Protein AF-A0AAV3ZID0-F1 (afdb_monomer_lite)

Foldseek 3Di:
DLVVVCVVDVDDSVVVLVVLVVVLVVLVVQLVVCVVVVNPVSNVVSVVVSVVSPDDPSPDDDPVP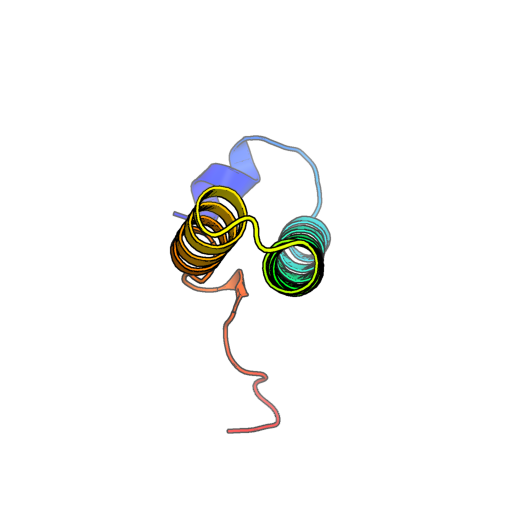D

Structure (mmCIF, N/CA/C/O backbone):
data_AF-A0AAV3ZID0-F1
#
_entry.id   AF-A0AAV3ZID0-F1
#
loop_
_atom_site.group_PDB
_atom_site.id
_atom_site.type_symbol
_atom_site.label_atom_id
_atom_site.label_alt_id
_atom_site.label_comp_id
_atom_site.label_asym_id
_atom_site.label_entity_id
_atom_site.label_seq_id
_atom_site.pdbx_PDB_ins_code
_atom_site.Cartn_x
_atom_site.Cartn_y
_atom_site.Cartn_z
_atom_site.occupancy
_atom_site.B_iso_or_equiv
_atom_site.auth_seq_id
_atom_site.auth_comp_id
_atom_site.auth_asym_id
_atom_site.auth_atom_id
_atom_site.pdbx_PDB_model_num
ATOM 1 N N . PRO A 1 1 ? -2.536 -5.979 -17.646 1.00 78.56 1 PRO A N 1
ATOM 2 C CA . PRO A 1 1 ? -1.162 -6.415 -17.318 1.00 78.56 1 PRO A CA 1
ATOM 3 C C . PRO A 1 1 ? -0.254 -5.207 -17.050 1.00 78.56 1 PRO A C 1
ATOM 5 O O . PRO A 1 1 ? -0.647 -4.100 -17.405 1.00 78.56 1 PRO A O 1
ATOM 8 N N . PHE A 1 2 ? 0.931 -5.369 -16.439 1.00 80.69 2 PHE A N 1
ATOM 9 C CA . PHE A 1 2 ? 1.812 -4.214 -16.167 1.00 80.69 2 PHE A CA 1
ATOM 10 C C . PHE A 1 2 ? 2.233 -3.483 -17.457 1.00 80.69 2 PHE A C 1
ATOM 12 O O . PHE A 1 2 ? 2.330 -2.261 -17.456 1.00 80.69 2 PHE A O 1
ATOM 19 N N . SER A 1 3 ? 2.365 -4.205 -18.576 1.00 83.44 3 SER A N 1
ATOM 20 C CA . SER A 1 3 ? 2.627 -3.643 -19.912 1.00 83.44 3 SER A CA 1
ATOM 21 C C . SER A 1 3 ? 1.646 -2.546 -20.324 1.00 83.44 3 SER A C 1
ATOM 23 O O . SER A 1 3 ? 2.051 -1.560 -20.928 1.00 83.44 3 SER A O 1
ATOM 25 N N . ASP A 1 4 ? 0.370 -2.695 -19.971 1.00 86.25 4 ASP A N 1
ATOM 26 C CA . ASP A 1 4 ? -0.675 -1.751 -20.368 1.00 86.25 4 ASP A CA 1
ATOM 27 C C . ASP A 1 4 ? -0.551 -0.447 -19.571 1.00 86.25 4 ASP A C 1
ATOM 29 O O . ASP A 1 4 ? -0.851 0.622 -20.084 1.00 86.25 4 ASP A O 1
ATOM 33 N N . ILE A 1 5 ? -0.052 -0.524 -18.330 1.00 83.88 5 ILE A N 1
ATOM 34 C CA . ILE A 1 5 ? 0.183 0.639 -17.464 1.00 83.88 5 ILE A CA 1
ATOM 35 C C . ILE A 1 5 ? 1.355 1.470 -17.995 1.00 83.88 5 ILE A C 1
ATOM 37 O O . ILE A 1 5 ? 1.281 2.696 -17.993 1.00 83.88 5 ILE A O 1
ATOM 41 N N . ILE A 1 6 ? 2.408 0.810 -18.489 1.00 84.94 6 ILE A N 1
ATOM 42 C CA . ILE A 1 6 ? 3.565 1.481 -19.101 1.00 84.94 6 ILE A CA 1
ATOM 43 C C . ILE A 1 6 ? 3.126 2.291 -20.328 1.00 84.94 6 ILE A C 1
ATOM 45 O O . ILE A 1 6 ? 3.627 3.381 -20.554 1.00 84.94 6 ILE A O 1
ATOM 49 N N . GLN A 1 7 ? 2.146 1.811 -21.098 1.00 87.75 7 GLN A N 1
ATOM 50 C CA . GLN A 1 7 ? 1.661 2.527 -22.284 1.00 87.75 7 GLN A CA 1
ATOM 51 C C . GLN A 1 7 ? 0.816 3.770 -21.967 1.00 87.75 7 GLN A C 1
ATOM 53 O O . GLN A 1 7 ? 0.577 4.581 -22.85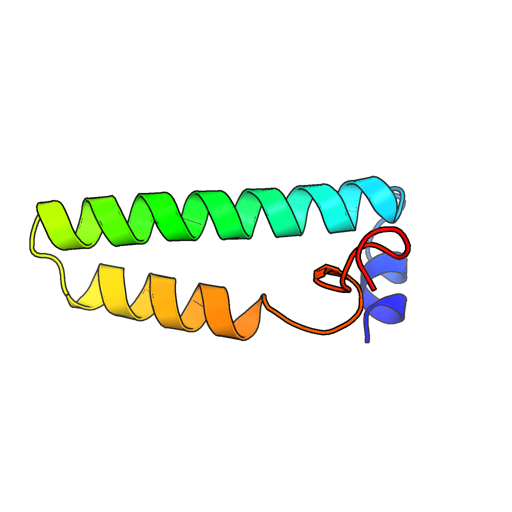8 1.00 87.75 7 GLN A O 1
ATOM 58 N N . LEU A 1 8 ? 0.355 3.940 -20.723 1.00 87.81 8 LEU A N 1
ATOM 59 C CA . LEU A 1 8 ? -0.452 5.099 -20.323 1.00 87.81 8 LEU A CA 1
ATOM 60 C C . LEU A 1 8 ? 0.398 6.336 -20.006 1.00 87.81 8 LEU A C 1
ATOM 62 O O . LEU A 1 8 ? -0.148 7.436 -19.919 1.00 87.81 8 LEU A O 1
ATOM 66 N N . THR A 1 9 ? 1.700 6.167 -19.756 1.00 86.19 9 THR A N 1
ATOM 67 C CA . THR A 1 9 ? 2.565 7.242 -19.255 1.00 86.19 9 THR A CA 1
ATOM 68 C C . THR A 1 9 ? 3.999 7.068 -19.751 1.00 86.19 9 THR A C 1
ATOM 70 O O . THR A 1 9 ? 4.531 5.968 -19.676 1.00 86.19 9 THR A O 1
ATOM 73 N N . ASP A 1 10 ? 4.687 8.162 -20.076 1.00 87.88 10 ASP A N 1
ATOM 74 C CA . ASP A 1 10 ? 6.117 8.141 -20.439 1.00 87.88 10 ASP A CA 1
ATOM 75 C C . ASP A 1 10 ? 7.065 8.046 -19.217 1.00 87.88 10 ASP A C 1
ATOM 77 O O . ASP A 1 10 ? 8.266 8.314 -19.299 1.00 87.88 10 ASP A O 1
ATOM 81 N N . VAL A 1 11 ? 6.530 7.723 -18.035 1.00 90.00 11 VAL A N 1
ATOM 82 C CA . VAL A 1 11 ? 7.298 7.590 -16.794 1.00 90.00 11 VAL A CA 1
ATOM 83 C C . VAL A 1 11 ? 8.010 6.237 -16.762 1.00 90.00 11 VAL A C 1
ATOM 85 O O . VAL A 1 11 ? 7.439 5.205 -17.099 1.00 90.00 11 VAL A O 1
ATOM 88 N N . HIS A 1 12 ? 9.253 6.232 -16.276 1.00 88.12 12 HIS A N 1
ATOM 89 C CA . HIS A 1 12 ? 10.056 5.016 -16.149 1.00 88.12 12 HIS A CA 1
ATOM 90 C C . HIS A 1 12 ? 9.387 3.979 -15.231 1.00 88.12 12 HIS A C 1
ATOM 92 O O . HIS A 1 12 ? 8.897 4.307 -14.145 1.00 88.12 12 HIS A O 1
ATOM 98 N N . GLU A 1 13 ? 9.474 2.703 -15.601 1.00 87.25 13 GLU A N 1
ATOM 99 C CA . GLU A 1 13 ? 8.819 1.577 -14.928 1.00 87.25 13 GLU A CA 1
ATOM 100 C C . GLU A 1 13 ? 9.225 1.471 -13.456 1.00 87.25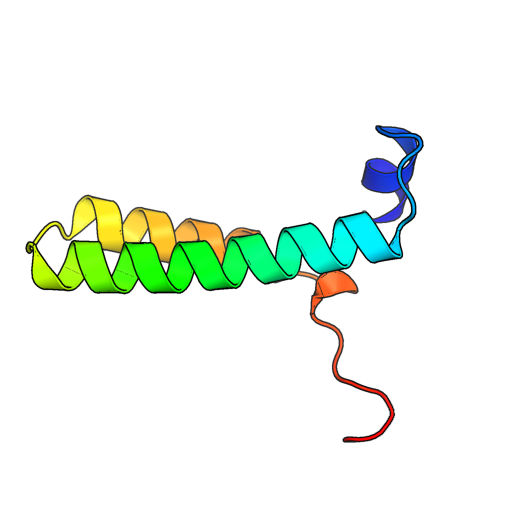 13 GLU A C 1
ATOM 102 O O . GLU A 1 13 ? 8.393 1.225 -12.583 1.00 87.25 13 GLU A O 1
ATOM 107 N N . GLY A 1 14 ? 10.501 1.730 -13.154 1.00 86.94 14 GLY A N 1
ATOM 108 C CA . GLY A 1 14 ? 11.011 1.722 -11.783 1.00 86.94 14 GLY A CA 1
ATOM 109 C C . GLY A 1 14 ? 10.382 2.800 -10.892 1.00 86.94 14 GLY A C 1
ATOM 110 O O . GLY A 1 14 ? 10.204 2.580 -9.693 1.00 86.94 14 GLY A O 1
ATOM 111 N N . ILE A 1 15 ? 10.008 3.952 -11.458 1.00 89.81 15 ILE A N 1
ATOM 112 C CA . ILE A 1 15 ? 9.292 5.011 -10.731 1.00 89.81 15 ILE A CA 1
ATOM 113 C C . ILE A 1 15 ? 7.843 4.588 -10.498 1.00 89.81 15 ILE A C 1
ATOM 115 O O . ILE A 1 15 ? 7.330 4.790 -9.397 1.00 89.81 15 ILE A O 1
ATOM 119 N N . ILE A 1 16 ? 7.203 3.966 -11.490 1.00 88.69 16 ILE A N 1
ATOM 120 C CA . ILE A 1 16 ? 5.840 3.436 -11.368 1.00 88.69 16 ILE A CA 1
ATOM 121 C C . ILE A 1 16 ? 5.789 2.398 -10.239 1.00 88.69 16 ILE A C 1
ATOM 123 O O . ILE A 1 16 ? 5.016 2.556 -9.294 1.00 88.69 16 ILE A O 1
ATOM 127 N N . VAL A 1 17 ? 6.680 1.401 -10.263 1.00 87.81 17 VAL A N 1
ATOM 128 C CA . VAL A 1 17 ? 6.767 0.357 -9.225 1.00 87.81 17 VAL A CA 1
ATOM 129 C C . VAL A 1 17 ? 7.013 0.966 -7.844 1.00 87.81 17 VAL A C 1
ATOM 131 O O . VAL A 1 17 ? 6.283 0.666 -6.900 1.00 87.81 17 VAL A O 1
ATOM 134 N N . ARG A 1 18 ? 7.979 1.885 -7.723 1.00 88.50 18 ARG A N 1
ATOM 135 C CA . ARG A 1 18 ? 8.289 2.553 -6.449 1.00 88.50 18 ARG A CA 1
ATOM 136 C C . ARG A 1 18 ? 7.108 3.366 -5.923 1.00 88.50 18 ARG A C 1
ATOM 138 O O . ARG A 1 18 ? 6.863 3.388 -4.722 1.00 88.50 18 ARG A O 1
ATOM 145 N N . THR A 1 19 ? 6.380 4.047 -6.802 1.00 90.12 19 THR A N 1
ATOM 146 C CA . THR A 1 19 ? 5.220 4.857 -6.412 1.00 90.12 19 THR A CA 1
ATOM 147 C C . THR A 1 19 ? 4.083 3.972 -5.916 1.00 90.12 19 THR A C 1
ATOM 149 O O . THR A 1 19 ? 3.478 4.290 -4.896 1.00 90.12 19 THR A O 1
ATOM 152 N N . ILE A 1 20 ? 3.838 2.833 -6.568 1.00 89.62 20 ILE A N 1
ATOM 153 C CA . ILE A 1 20 ? 2.823 1.870 -6.127 1.00 89.62 20 ILE A CA 1
ATOM 154 C C . ILE A 1 20 ? 3.199 1.248 -4.771 1.00 89.62 20 ILE A C 1
ATOM 156 O O . ILE A 1 20 ? 2.345 1.141 -3.892 1.00 89.62 20 ILE A O 1
ATOM 160 N N . GLN A 1 21 ? 4.469 0.893 -4.554 1.00 88.75 21 GLN A N 1
ATOM 161 C CA . GLN A 1 21 ? 4.937 0.382 -3.258 1.00 88.75 21 GLN A CA 1
ATOM 162 C C . GLN A 1 21 ? 4.754 1.416 -2.136 1.00 88.75 21 GLN A C 1
ATOM 164 O O . GLN A 1 21 ? 4.186 1.102 -1.092 1.00 88.75 21 GLN A O 1
ATOM 169 N N . AR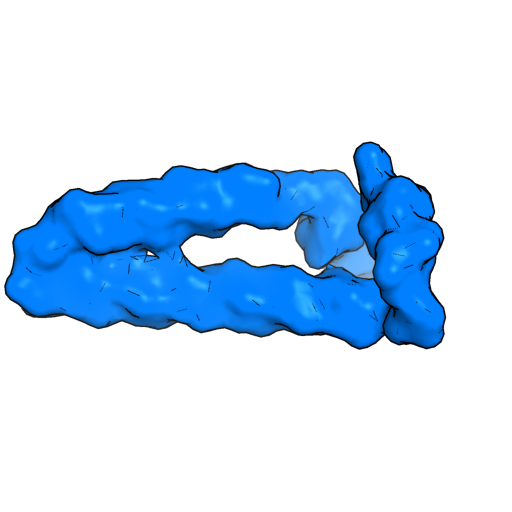G A 1 22 ? 5.133 2.677 -2.382 1.00 91.31 22 ARG A N 1
ATOM 170 C CA . ARG A 1 22 ? 4.918 3.786 -1.432 1.00 91.31 22 ARG A CA 1
ATOM 171 C C . ARG A 1 22 ? 3.437 4.056 -1.170 1.00 91.31 22 ARG A C 1
ATOM 173 O O . ARG A 1 22 ? 3.056 4.385 -0.048 1.00 91.31 22 ARG A O 1
ATOM 180 N N . LEU A 1 23 ? 2.591 3.917 -2.190 1.00 91.50 23 LEU A N 1
ATOM 181 C CA . LEU A 1 23 ? 1.143 4.025 -2.031 1.00 91.50 23 LEU A CA 1
ATOM 182 C C . LEU A 1 23 ? 0.618 2.922 -1.104 1.00 91.50 23 LEU A C 1
ATOM 184 O O . LEU A 1 23 ? -0.165 3.212 -0.207 1.00 91.50 23 LEU A O 1
ATOM 188 N N . HIS A 1 24 ? 1.084 1.684 -1.267 1.00 90.38 24 HIS A N 1
ATOM 189 C CA . HIS A 1 24 ? 0.714 0.578 -0.385 1.00 90.38 24 HIS A CA 1
ATOM 190 C C . HIS A 1 24 ? 1.148 0.817 1.073 1.00 90.38 24 HIS A C 1
ATOM 192 O O . HIS A 1 24 ? 0.366 0.569 1.990 1.00 90.38 24 HIS A O 1
ATOM 198 N N . GLU A 1 25 ? 2.355 1.339 1.305 1.00 90.81 25 GLU A N 1
ATOM 199 C CA . GLU A 1 25 ? 2.803 1.755 2.647 1.00 90.81 25 GLU A CA 1
ATOM 200 C C . GLU A 1 25 ? 1.883 2.834 3.235 1.00 90.81 25 GLU A C 1
ATOM 202 O O . GLU A 1 25 ? 1.390 2.692 4.353 1.00 90.81 25 GLU A O 1
ATOM 207 N N . THR A 1 26 ? 1.547 3.852 2.439 1.00 93.19 26 THR A N 1
ATOM 208 C CA . THR A 1 26 ? 0.642 4.934 2.860 1.00 93.19 26 THR A CA 1
ATOM 209 C C . THR A 1 26 ? -0.746 4.399 3.230 1.00 93.19 26 THR A C 1
ATOM 211 O O . THR A 1 26 ? -1.329 4.818 4.228 1.00 93.19 26 THR A O 1
ATOM 214 N N . LEU A 1 27 ? -1.285 3.439 2.471 1.00 92.38 27 LEU A N 1
ATOM 215 C CA . LEU A 1 27 ? -2.565 2.794 2.790 1.00 92.38 27 LEU A CA 1
ATOM 216 C C . LEU A 1 27 ? -2.511 2.025 4.118 1.00 92.38 27 LEU A C 1
ATOM 218 O O . LEU A 1 27 ? -3.481 2.056 4.879 1.00 92.38 27 LEU A O 1
ATOM 222 N N . SER A 1 28 ? -1.380 1.384 4.431 1.00 91.88 28 SER A N 1
ATOM 223 C CA . SER A 1 28 ? -1.173 0.718 5.723 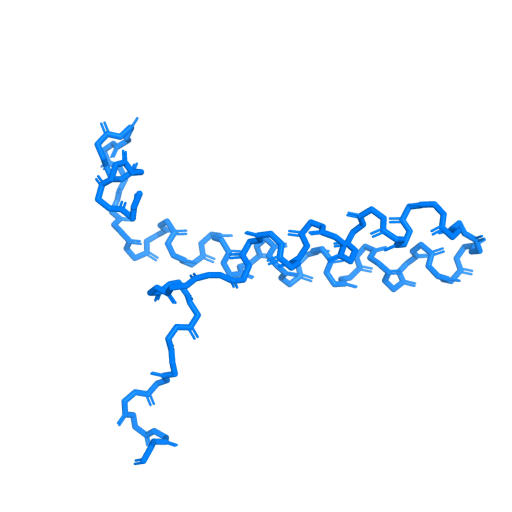1.00 91.88 28 SER A CA 1
ATOM 224 C C . SER A 1 28 ? -1.218 1.715 6.884 1.00 91.88 28 SER A C 1
ATOM 226 O O . SER A 1 28 ? -1.865 1.447 7.903 1.00 91.88 28 SER A O 1
ATOM 228 N N . ASP A 1 29 ? -0.594 2.882 6.724 1.00 93.94 29 ASP A N 1
ATOM 229 C CA . ASP A 1 29 ? -0.607 3.939 7.738 1.00 93.94 29 ASP A CA 1
ATOM 230 C C . ASP A 1 29 ? -2.015 4.506 7.942 1.00 93.94 29 ASP A C 1
ATOM 232 O O . ASP A 1 29 ? -2.481 4.631 9.079 1.00 93.94 29 ASP A O 1
ATOM 236 N N . VAL A 1 30 ? -2.745 4.764 6.851 1.00 93.12 30 VAL A N 1
ATOM 237 C CA . VAL A 1 30 ? -4.133 5.252 6.911 1.00 93.12 30 VAL A CA 1
ATOM 238 C C . VAL A 1 30 ? -5.057 4.214 7.545 1.00 93.12 30 VAL A C 1
ATOM 240 O O . VAL A 1 30 ? -5.898 4.574 8.366 1.00 93.12 30 VAL A O 1
ATOM 243 N N . ARG A 1 31 ? -4.889 2.920 7.245 1.00 93.69 31 ARG A N 1
ATOM 244 C CA . ARG A 1 31 ? -5.637 1.840 7.908 1.00 93.69 31 ARG A CA 1
ATOM 245 C C . ARG A 1 31 ? -5.403 1.855 9.420 1.00 93.69 31 ARG A C 1
ATOM 247 O O . ARG A 1 31 ? -6.356 1.726 10.188 1.00 93.69 31 ARG A O 1
ATOM 254 N N . ASN A 1 32 ? -4.154 2.007 9.859 1.00 93.00 32 ASN A N 1
ATOM 255 C CA . ASN A 1 32 ? -3.816 2.052 11.282 1.00 93.00 32 ASN A CA 1
ATOM 256 C C . ASN A 1 32 ? -4.416 3.293 11.962 1.00 93.00 32 ASN A C 1
ATOM 258 O O . ASN A 1 32 ? -5.000 3.176 13.040 1.00 93.00 32 ASN A O 1
ATOM 262 N N . ALA A 1 33 ? -4.356 4.454 11.305 1.00 93.88 33 ALA A N 1
ATOM 263 C CA . ALA A 1 33 ? -4.997 5.676 11.780 1.00 93.88 33 ALA A CA 1
ATOM 264 C C . ALA A 1 33 ? -6.529 5.530 11.864 1.00 93.88 33 ALA A C 1
ATOM 266 O O . ALA A 1 33 ? -7.131 5.898 12.870 1.00 93.88 33 ALA A O 1
ATOM 267 N N . ALA A 1 34 ? -7.164 4.922 10.859 1.00 93.19 34 ALA A N 1
ATOM 268 C CA . ALA A 1 34 ? -8.601 4.654 10.847 1.00 93.19 34 ALA A CA 1
ATOM 269 C C . ALA A 1 34 ? -9.024 3.727 11.998 1.00 93.19 34 ALA A C 1
ATOM 271 O O . ALA A 1 34 ? -10.016 3.993 12.680 1.00 93.19 34 ALA A O 1
ATOM 272 N N . ARG A 1 35 ? -8.233 2.679 12.274 1.00 91.50 35 ARG A N 1
ATOM 273 C CA . ARG A 1 35 ? -8.441 1.788 13.427 1.00 91.50 35 ARG A CA 1
ATOM 274 C C . ARG A 1 35 ? -8.309 2.530 14.759 1.00 91.50 35 ARG A C 1
ATOM 276 O O . ARG A 1 35 ? -9.111 2.275 15.650 1.00 91.50 35 ARG A O 1
ATOM 283 N N . LEU A 1 36 ? -7.350 3.454 14.881 1.00 93.38 36 LEU A N 1
ATOM 284 C CA . LEU A 1 36 ? -7.164 4.281 16.080 1.00 93.38 36 LEU A CA 1
ATOM 285 C C . LEU A 1 36 ? -8.351 5.225 16.325 1.00 93.38 36 LEU A C 1
ATOM 287 O O . LEU A 1 36 ? -8.782 5.388 17.462 1.00 93.38 36 LEU A O 1
ATOM 291 N N . ILE A 1 37 ? -8.893 5.818 15.260 1.00 93.19 37 ILE A N 1
ATOM 292 C CA . ILE A 1 37 ? -10.062 6.710 15.318 1.00 93.19 37 ILE A CA 1
ATOM 293 C C . ILE A 1 37 ? -11.359 5.919 15.583 1.00 93.19 37 ILE A C 1
ATOM 295 O O . ILE A 1 37 ? -12.329 6.468 16.101 1.00 93.19 37 ILE A O 1
ATOM 299 N N . GLY A 1 38 ? -11.379 4.620 15.263 1.00 92.44 38 GLY A N 1
ATOM 300 C CA . GLY A 1 38 ? -12.548 3.749 15.400 1.00 92.44 38 GLY A CA 1
ATOM 301 C C . GLY A 1 38 ? -13.426 3.675 14.145 1.00 92.44 38 GLY A C 1
ATOM 302 O O . GLY A 1 38 ? -14.509 3.088 14.195 1.00 92.44 38 GLY A O 1
ATOM 303 N N . ASP A 1 39 ? -12.969 4.213 13.009 1.00 93.31 39 ASP A N 1
ATOM 304 C CA . ASP A 1 39 ? -13.675 4.111 11.730 1.00 93.31 39 ASP A CA 1
ATOM 305 C C . ASP A 1 39 ? -13.360 2.775 11.038 1.00 93.31 39 ASP A C 1
ATOM 307 O O . ASP A 1 39 ? -12.366 2.604 10.324 1.00 93.31 39 ASP A O 1
ATOM 311 N N . ARG A 1 40 ? -14.254 1.805 11.250 1.00 91.44 40 ARG A N 1
ATOM 312 C CA . ARG A 1 40 ? -14.157 0.461 10.662 1.00 91.44 40 ARG A CA 1
ATOM 313 C C . ARG A 1 40 ? -14.382 0.451 9.153 1.00 91.44 40 ARG A C 1
ATOM 315 O O . ARG A 1 40 ? -13.803 -0.388 8.469 1.00 91.44 40 ARG A O 1
ATOM 322 N N . THR A 1 41 ? -15.198 1.365 8.632 1.00 94.00 41 THR A N 1
ATOM 323 C CA . THR A 1 41 ? -15.512 1.414 7.197 1.00 94.00 41 THR A CA 1
ATOM 324 C C . THR A 1 41 ? -14.297 1.893 6.420 1.00 94.00 41 THR A C 1
ATOM 326 O O . THR A 1 41 ? -13.951 1.315 5.390 1.00 94.00 41 THR A O 1
ATOM 329 N N . LEU A 1 42 ? -13.624 2.926 6.932 1.00 91.31 42 LEU A N 1
ATOM 330 C CA . LEU A 1 42 ? -12.384 3.417 6.351 1.00 91.31 42 LEU A CA 1
ATOM 331 C C . LEU A 1 42 ? -11.281 2.358 6.443 1.00 91.31 42 LEU A C 1
ATOM 333 O O . LEU A 1 42 ? -10.628 2.087 5.440 1.00 91.31 42 LEU A O 1
ATOM 337 N N . ALA A 1 43 ? -11.120 1.706 7.599 1.00 92.12 43 ALA A N 1
ATOM 338 C CA . ALA A 1 43 ? -10.130 0.644 7.765 1.00 92.12 43 ALA A CA 1
ATOM 339 C C . ALA A 1 43 ? -10.336 -0.512 6.770 1.00 92.12 43 ALA A C 1
ATOM 341 O O . ALA A 1 43 ? -9.370 -0.929 6.134 1.00 92.12 43 ALA A O 1
ATOM 342 N N . GLN A 1 44 ? -11.578 -0.978 6.586 1.00 94.00 44 GLN A N 1
ATOM 343 C CA . GLN A 1 44 ? -11.887 -2.041 5.627 1.00 94.00 44 GLN A CA 1
ATOM 344 C C . GLN A 1 44 ? -11.605 -1.604 4.185 1.00 94.00 44 GLN A C 1
ATOM 346 O O . GLN A 1 44 ? -10.929 -2.317 3.454 1.00 94.00 44 GLN A O 1
ATOM 351 N N . LYS A 1 45 ? -12.026 -0.393 3.791 1.00 93.62 45 LYS A N 1
ATOM 352 C CA . LYS A 1 45 ? -11.744 0.143 2.448 1.00 93.62 45 LYS A CA 1
ATOM 353 C C . LYS A 1 45 ? -10.248 0.227 2.147 1.00 93.62 45 LYS A C 1
ATOM 355 O O . LYS A 1 45 ? -9.845 0.007 1.004 1.00 93.62 45 LYS A O 1
ATOM 360 N N . MET A 1 46 ? -9.429 0.580 3.139 1.00 91.88 46 MET A N 1
ATOM 361 C CA . MET A 1 46 ? -7.973 0.604 2.975 1.00 91.88 46 MET A CA 1
ATOM 362 C C . MET A 1 46 ? -7.408 -0.812 2.822 1.00 91.88 46 MET A C 1
ATOM 364 O O . MET A 1 46 ? -6.570 -1.021 1.952 1.00 91.88 46 MET A O 1
ATOM 368 N N . GLU A 1 47 ? -7.898 -1.780 3.602 1.00 90.75 47 GLU A N 1
ATOM 369 C CA . GLU A 1 47 ? -7.514 -3.196 3.494 1.00 90.75 47 GLU A CA 1
ATOM 370 C C . GLU A 1 47 ? -7.822 -3.755 2.092 1.00 90.75 47 GLU A C 1
ATOM 372 O O . GLU A 1 47 ? -6.927 -4.272 1.423 1.00 90.75 47 GLU A O 1
ATOM 377 N N . ASP A 1 48 ? -9.043 -3.535 1.595 1.00 92.38 48 ASP A N 1
ATOM 378 C CA . ASP A 1 48 ? -9.472 -3.977 0.262 1.00 92.38 48 ASP A CA 1
ATOM 379 C C . ASP A 1 48 ? -8.619 -3.319 -0.840 1.00 92.38 48 ASP A C 1
ATOM 381 O O . ASP A 1 48 ? -8.211 -3.957 -1.813 1.00 92.38 48 ASP A O 1
ATOM 385 N N . SER A 1 49 ? -8.299 -2.029 -0.678 1.00 91.06 49 SER A N 1
ATOM 386 C CA . SER A 1 49 ? -7.446 -1.290 -1.618 1.00 91.06 49 SER A CA 1
ATOM 387 C C . SER A 1 49 ? -6.021 -1.840 -1.655 1.00 91.06 49 SER A C 1
ATOM 389 O O . SER A 1 49 ? -5.440 -1.974 -2.732 1.00 91.06 49 SER A O 1
ATOM 391 N N . MET A 1 50 ? -5.462 -2.192 -0.495 1.00 89.06 50 MET A N 1
ATOM 392 C CA . MET A 1 50 ? -4.138 -2.807 -0.407 1.00 89.06 50 MET A CA 1
ATOM 393 C C . MET A 1 50 ? -4.106 -4.164 -1.116 1.00 89.06 50 MET A C 1
ATOM 395 O O . MET A 1 50 ? -3.170 -4.432 -1.868 1.00 89.06 50 MET A O 1
ATOM 399 N N . GLU A 1 51 ? -5.135 -4.993 -0.933 1.00 88.44 51 GLU A N 1
ATOM 400 C CA . GLU A 1 51 ? -5.233 -6.303 -1.583 1.00 8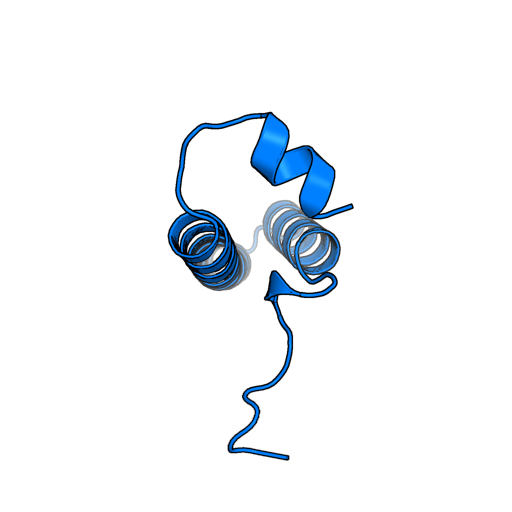8.44 51 GLU A CA 1
ATOM 401 C C . GLU A 1 51 ? -5.375 -6.185 -3.108 1.00 88.44 51 GLU A C 1
ATOM 403 O O . GLU A 1 51 ? -4.739 -6.926 -3.859 1.00 88.44 51 GLU A O 1
ATOM 408 N N . MET A 1 52 ? -6.132 -5.196 -3.594 1.00 87.00 52 MET A N 1
ATOM 409 C CA . MET A 1 52 ? -6.258 -4.933 -5.031 1.00 87.00 52 MET A CA 1
ATOM 410 C C . MET A 1 52 ? -4.941 -4.495 -5.686 1.00 87.00 52 MET A C 1
ATOM 412 O O . MET A 1 52 ? -4.707 -4.812 -6.855 1.00 87.00 52 MET A O 1
ATOM 416 N N . ILE A 1 53 ? -4.097 -3.767 -4.951 1.00 85.38 53 ILE A N 1
ATOM 417 C CA . ILE A 1 53 ? -2.819 -3.234 -5.443 1.00 85.38 53 ILE A CA 1
ATOM 418 C C . ILE A 1 53 ? -1.698 -4.282 -5.374 1.00 85.38 53 ILE A C 1
ATOM 420 O O . ILE A 1 53 ? -0.762 -4.237 -6.175 1.00 85.38 53 ILE A O 1
ATOM 424 N N . LYS A 1 54 ? -1.782 -5.243 -4.447 1.00 79.00 54 LYS A N 1
ATOM 425 C CA . LYS A 1 54 ? -0.753 -6.264 -4.220 1.00 79.00 54 LYS A CA 1
ATOM 426 C C . LYS A 1 54 ? -0.778 -7.359 -5.293 1.00 79.00 54 LYS A C 1
ATOM 428 O O . LYS A 1 54 ? -1.220 -8.478 -5.045 1.00 79.00 54 LYS A O 1
ATOM 433 N N . ARG A 1 55 ? -0.313 -7.038 -6.503 1.00 75.75 55 ARG A N 1
ATOM 434 C CA . ARG A 1 55 ? -0.307 -7.959 -7.651 1.00 75.75 55 ARG A CA 1
ATOM 435 C C . ARG A 1 55 ? 1.016 -7.938 -8.419 1.00 75.75 55 ARG A C 1
ATOM 437 O O . ARG A 1 55 ? 1.657 -6.896 -8.561 1.00 75.75 55 ARG A O 1
ATOM 444 N N . ASP A 1 56 ? 1.371 -9.108 -8.944 1.00 71.31 56 ASP A N 1
ATOM 445 C CA . ASP A 1 56 ? 2.388 -9.326 -9.976 1.00 71.31 56 ASP A CA 1
ATOM 446 C C . ASP A 1 56 ? 3.778 -8.725 -9.671 1.00 71.31 56 ASP A C 1
ATOM 448 O O . ASP A 1 56 ? 4.298 -8.802 -8.557 1.00 71.31 56 ASP A O 1
ATOM 452 N N . ILE A 1 57 ? 4.408 -8.153 -10.698 1.00 73.00 57 ILE A N 1
ATOM 453 C CA . ILE A 1 57 ? 5.806 -7.716 -10.717 1.00 73.00 57 ILE A CA 1
ATOM 454 C C . ILE A 1 57 ? 6.117 -6.582 -9.731 1.00 73.00 57 ILE A C 1
ATOM 456 O O . ILE A 1 57 ? 7.267 -6.403 -9.342 1.00 73.00 57 ILE A O 1
ATOM 460 N N . VAL A 1 58 ? 5.101 -5.840 -9.285 1.00 76.31 58 VAL A N 1
ATOM 461 C CA . VAL A 1 58 ? 5.260 -4.696 -8.374 1.00 76.31 58 VAL A CA 1
ATOM 462 C C . VAL A 1 58 ? 5.641 -5.146 -6.955 1.00 76.31 58 VAL A C 1
ATOM 464 O O . VAL A 1 58 ? 6.290 -4.400 -6.221 1.00 76.31 58 VAL A O 1
ATOM 467 N N . PHE A 1 59 ? 5.290 -6.383 -6.586 1.00 74.31 59 PHE A N 1
ATOM 468 C CA . PHE A 1 59 ? 5.591 -6.994 -5.285 1.00 74.31 59 PHE A CA 1
ATOM 469 C C . PHE A 1 59 ? 6.417 -8.282 -5.406 1.00 74.31 59 PHE A C 1
ATOM 471 O O . PHE A 1 59 ? 6.422 -9.103 -4.487 1.00 74.31 59 PHE A O 1
ATOM 478 N N . ALA A 1 60 ? 7.121 -8.475 -6.526 1.00 78.88 60 ALA A N 1
ATOM 479 C CA . ALA A 1 60 ? 8.034 -9.601 -6.681 1.00 78.88 60 ALA A CA 1
ATOM 480 C C . ALA A 1 60 ? 9.135 -9.558 -5.604 1.00 78.88 60 ALA A C 1
ATOM 482 O O . ALA A 1 60 ? 9.686 -8.498 -5.300 1.00 78.88 60 ALA A O 1
ATOM 483 N N . ALA A 1 61 ? 9.443 -10.717 -5.014 1.00 71.12 61 ALA A N 1
ATOM 484 C CA . ALA A 1 61 ? 10.490 -10.831 -4.004 1.00 71.12 61 ALA A CA 1
ATOM 485 C C . ALA A 1 61 ? 11.859 -10.452 -4.591 1.00 71.12 61 ALA A C 1
ATOM 487 O O . ALA A 1 61 ? 12.142 -10.720 -5.760 1.00 71.12 61 ALA A O 1
ATOM 488 N N . SER A 1 62 ? 12.720 -9.849 -3.766 1.00 71.50 62 SER A N 1
ATOM 489 C CA . SER A 1 62 ? 14.099 -9.568 -4.165 1.00 71.50 62 SER A CA 1
ATOM 490 C C . SER A 1 62 ? 14.816 -10.866 -4.536 1.00 71.50 62 SER A C 1
ATOM 492 O O . SER A 1 62 ? 14.769 -11.853 -3.799 1.00 71.50 62 SER A O 1
ATOM 494 N N . LEU A 1 63 ? 15.531 -10.830 -5.659 1.00 68.81 63 LEU A N 1
ATOM 495 C CA . LEU A 1 63 ? 16.336 -11.940 -6.176 1.00 68.81 63 LEU A CA 1
ATOM 496 C C . LEU A 1 63 ? 17.512 -12.318 -5.255 1.00 68.81 63 LEU A C 1
ATOM 498 O O . LEU A 1 63 ? 18.087 -13.384 -5.421 1.00 68.81 63 LEU A O 1
ATOM 502 N N . TYR A 1 64 ? 17.867 -11.462 -4.290 1.00 64.81 64 TYR A N 1
ATOM 503 C CA . TYR A 1 64 ? 18.939 -11.714 -3.316 1.00 64.81 64 TYR A CA 1
ATOM 504 C C . TYR A 1 64 ? 18.462 -12.396 -2.026 1.00 64.81 64 TYR A C 1
ATOM 506 O O . TYR A 1 64 ? 19.279 -12.702 -1.163 1.00 64.81 64 TYR A O 1
ATOM 514 N N . THR A 1 65 ? 17.152 -12.589 -1.865 1.00 60.03 65 THR A N 1
ATOM 515 C CA . THR A 1 65 ? 16.543 -13.147 -0.644 1.00 60.03 65 THR A CA 1
ATOM 516 C C . THR A 1 65 ? 15.778 -14.452 -0.889 1.00 60.03 65 THR A C 1
ATOM 518 O O . THR A 1 65 ? 15.018 -14.866 -0.016 1.00 60.03 65 THR A O 1
ATOM 521 N N . GLN A 1 66 ? 15.948 -15.072 -2.064 1.00 49.34 66 GLN A N 1
ATOM 522 C CA . GLN A 1 66 ? 15.472 -16.430 -2.361 1.00 49.34 66 GLN A CA 1
ATOM 523 C C . GLN A 1 66 ? 16.606 -17.447 -2.291 1.00 49.34 66 GLN A C 1
ATOM 525 O O . GLN A 1 66 ? 17.747 -17.073 -2.643 1.00 49.34 66 GLN A O 1
#

Radius of gyration: 14.33 Å; chains: 1; bounding box: 34×25×38 Å

pLDDT: mean 86.0, std 9.07, range [49.34, 94.0]

Secondary structure (DSSP, 8-state):
-HHHHHTT-SS-HHHHHHHHHHHHHHHHHHHHHHHHHT-HHHHHHHHHHHHHH--GGGGPPPTT--

Sequence (66 aa):
PFSDIIQLTDVHEGIIVRTIQRLHETLSDVRNAARLIGDRTLAQKMEDSMEMIKRDIVFAASLYTQ

Organism: NCBI:txid259542

InterPro domains:
  IPR012961 ATP-dependent RNA helicase Ski2/MTR4, C-terminal [PF08148] (1-60)
  IPR012961 ATP-dependent RNA helicase Ski2/MTR4, C-terminal [SM01142] (1-65)